Protein AF-A0A3D4GQI5-F1 (afdb_monomer_lite)

pLDDT: mean 93.3, std 3.04, range [86.12, 97.88]

Secondary structure (DSSP, 8-state):
-EEEEEEETTEEEEEEEESS----STTS--TTSGGGTT-SS--HHHHHHHH-S--EEEEETTEEEEE-

Radius of gyration: 13.79 Å; chains: 1; bounding box: 30×20×40 Å

Foldseek 3Di:
DDWDWDDDPNDIKIKDKDQAQDDDPVPQDDCPPPVNVPPPDSCPVVCCVVPDPDWDWDGHHGMTIIMD

Structure (mmCIF, N/CA/C/O backbone):
data_AF-A0A3D4GQI5-F1
#
_entry.id   AF-A0A3D4GQI5-F1
#
loop_
_atom_site.group_PDB
_atom_site.id
_atom_site.type_symbol
_atom_site.label_atom_id
_atom_site.label_alt_id
_atom_site.label_comp_id
_atom_site.label_asym_id
_atom_site.label_entity_id
_atom_site.label_seq_id
_atom_site.pdbx_PDB_ins_code
_atom_site.Cartn_x
_atom_site.Cartn_y
_atom_site.Cartn_z
_atom_site.occupancy
_atom_site.B_iso_or_equiv
_atom_site.auth_seq_id
_atom_site.auth_comp_id
_atom_site.auth_asym_id
_atom_site.auth_atom_id
_atom_site.pdbx_PDB_model_num
ATOM 1 N N . MET A 1 1 ? 11.211 6.179 -9.368 1.00 86.69 1 MET A N 1
ATOM 2 C CA . MET A 1 1 ? 9.768 5.992 -9.142 1.00 86.69 1 MET A CA 1
ATOM 3 C C . MET A 1 1 ? 9.083 6.091 -10.493 1.00 86.69 1 MET A C 1
ATOM 5 O O . MET A 1 1 ? 9.311 7.073 -11.185 1.00 86.69 1 MET A O 1
ATOM 9 N N . ASP A 1 2 ? 8.360 5.048 -10.886 1.00 95.12 2 ASP A N 1
ATOM 10 C CA . ASP A 1 2 ? 7.601 4.916 -12.137 1.00 95.12 2 ASP A CA 1
ATOM 11 C C . ASP A 1 2 ? 6.122 4.750 -11.768 1.00 95.12 2 ASP A C 1
ATOM 13 O O . ASP A 1 2 ? 5.812 3.994 -10.845 1.00 95.12 2 ASP A O 1
ATOM 17 N N . ILE A 1 3 ? 5.227 5.471 -12.446 1.00 97.00 3 ILE A N 1
ATOM 18 C CA . ILE A 1 3 ? 3.776 5.352 -12.258 1.00 97.00 3 ILE A CA 1
ATOM 19 C C . ILE A 1 3 ? 3.142 5.116 -13.622 1.00 97.00 3 ILE A C 1
ATOM 21 O O . ILE A 1 3 ? 3.416 5.854 -14.570 1.00 97.00 3 ILE A O 1
ATOM 25 N N . ARG A 1 4 ? 2.263 4.117 -13.714 1.00 97.81 4 ARG A N 1
ATOM 26 C CA . ARG A 1 4 ? 1.494 3.821 -14.925 1.00 97.81 4 ARG A CA 1
ATOM 27 C C . ARG A 1 4 ? 0.011 3.765 -14.612 1.00 97.81 4 ARG A C 1
ATOM 29 O O . ARG A 1 4 ? -0.384 3.189 -13.606 1.00 97.81 4 ARG A O 1
ATOM 36 N N . PHE A 1 5 ? -0.780 4.324 -15.518 1.00 97.62 5 PHE A N 1
ATOM 37 C CA . PHE A 1 5 ? -2.237 4.322 -15.479 1.00 97.62 5 PHE A CA 1
ATOM 38 C C . PHE A 1 5 ? -2.738 3.482 -16.646 1.00 97.62 5 PHE A C 1
ATOM 40 O O . PHE A 1 5 ? -2.296 3.682 -17.780 1.00 97.62 5 PHE A O 1
ATOM 47 N N . ILE A 1 6 ? -3.601 2.514 -16.364 1.00 97.88 6 ILE A N 1
ATOM 48 C CA . ILE A 1 6 ? -4.043 1.520 -17.338 1.00 97.88 6 ILE A CA 1
ATOM 49 C C . ILE A 1 6 ? -5.557 1.380 -17.192 1.00 97.88 6 ILE A C 1
ATOM 51 O O . ILE A 1 6 ? -6.048 1.037 -16.123 1.00 97.88 6 ILE A O 1
ATOM 55 N N . GLU A 1 7 ? -6.304 1.672 -18.253 1.00 97.44 7 GLU A N 1
ATOM 56 C CA . GLU A 1 7 ? -7.748 1.435 -18.286 1.00 97.44 7 GLU A CA 1
ATOM 57 C C . GLU A 1 7 ? -8.014 -0.014 -18.712 1.00 97.44 7 GLU A C 1
ATOM 59 O O . GLU A 1 7 ? -7.597 -0.441 -19.791 1.00 97.44 7 GLU A O 1
ATOM 64 N N . GLU A 1 8 ? -8.715 -0.781 -17.880 1.00 92.88 8 GLU A N 1
ATOM 65 C CA . GLU A 1 8 ? -9.078 -2.168 -18.165 1.00 92.88 8 GLU A CA 1
ATOM 66 C C . GLU A 1 8 ? -10.558 -2.389 -17.851 1.00 92.88 8 GLU A C 1
ATOM 68 O O . GLU A 1 8 ? -10.977 -2.354 -16.701 1.00 92.88 8 GLU A O 1
ATOM 73 N N . ARG A 1 9 ? -11.376 -2.645 -18.883 1.00 92.62 9 ARG A N 1
ATOM 74 C CA . ARG A 1 9 ? -12.797 -3.032 -18.738 1.00 92.62 9 ARG A CA 1
ATOM 75 C C . ARG A 1 9 ? -13.628 -2.088 -17.847 1.00 92.62 9 ARG A C 1
ATOM 77 O O . ARG A 1 9 ? -14.492 -2.547 -17.106 1.00 92.62 9 ARG A O 1
ATOM 84 N N . GLY A 1 10 ? -13.393 -0.779 -17.943 1.00 95.31 10 GLY A N 1
ATOM 85 C CA . GLY A 1 10 ? -14.095 0.224 -17.135 1.00 95.31 10 GLY A CA 1
ATOM 86 C C . GLY A 1 10 ? -13.531 0.418 -15.723 1.00 95.31 10 GLY A C 1
ATOM 87 O O . GLY A 1 10 ? -14.134 1.144 -14.939 1.00 95.31 10 GLY A O 1
ATOM 88 N N . ALA A 1 11 ? -12.388 -0.195 -15.407 1.00 95.81 11 ALA A N 1
ATOM 89 C CA . ALA A 1 11 ? -11.606 0.065 -14.205 1.00 95.81 11 ALA A CA 1
ATOM 90 C C . ALA A 1 11 ? -10.310 0.816 -14.551 1.00 95.81 11 ALA A C 1
ATOM 92 O O . ALA A 1 11 ? -9.772 0.686 -15.654 1.00 95.81 11 ALA A O 1
ATOM 93 N N . LEU A 1 12 ? -9.800 1.590 -13.592 1.00 97.12 12 LEU A N 1
ATOM 94 C CA . LEU A 1 12 ? -8.493 2.233 -13.671 1.00 97.12 12 LEU A CA 1
ATOM 95 C C . LEU A 1 12 ? -7.520 1.471 -12.775 1.00 97.12 12 LEU A C 1
ATOM 97 O O . LEU A 1 12 ? -7.659 1.517 -11.560 1.00 97.12 12 LEU A O 1
ATOM 101 N N . ARG A 1 13 ? -6.518 0.834 -13.379 1.00 96.88 13 ARG A N 1
ATOM 102 C CA . ARG A 1 13 ? -5.393 0.222 -12.674 1.00 96.88 13 ARG A CA 1
ATOM 103 C C . ARG A 1 13 ? -4.228 1.198 -12.584 1.00 96.88 13 ARG A C 1
ATOM 105 O O . ARG A 1 13 ? -3.845 1.811 -13.588 1.00 96.88 13 ARG A O 1
ATOM 112 N N . ILE A 1 14 ? -3.639 1.316 -11.399 1.00 97.31 14 ILE A N 1
ATOM 113 C CA . ILE A 1 14 ? -2.487 2.183 -11.143 1.00 97.31 14 ILE A CA 1
ATOM 114 C C . ILE A 1 14 ? -1.318 1.331 -10.649 1.00 97.31 14 ILE A C 1
ATOM 116 O O . ILE A 1 14 ? -1.322 0.825 -9.530 1.00 97.31 14 ILE A O 1
ATOM 120 N N . ASP A 1 15 ? -0.276 1.218 -11.471 1.00 96.50 15 ASP A N 1
ATOM 121 C CA . ASP A 1 15 ? 0.964 0.535 -11.102 1.00 96.50 15 ASP A CA 1
ATOM 122 C C . ASP A 1 15 ? 1.980 1.576 -10.611 1.00 96.50 15 ASP A C 1
ATOM 124 O O . ASP A 1 15 ? 2.424 2.431 -11.381 1.00 96.50 15 ASP A O 1
ATOM 128 N N . ILE A 1 16 ? 2.393 1.478 -9.349 1.00 95.50 16 ILE A N 1
ATOM 129 C CA . ILE A 1 16 ? 3.413 2.330 -8.724 1.00 95.50 16 ILE A CA 1
ATOM 130 C C . ILE A 1 16 ? 4.646 1.473 -8.446 1.00 95.50 16 ILE A C 1
ATOM 132 O O . ILE A 1 16 ? 4.550 0.428 -7.801 1.00 95.50 16 ILE A O 1
ATOM 136 N N . ARG A 1 17 ? 5.815 1.904 -8.928 1.00 95.44 17 ARG A N 1
ATOM 137 C CA . ARG A 1 17 ? 7.076 1.169 -8.791 1.00 95.44 17 ARG A CA 1
ATOM 138 C C . ARG A 1 17 ? 8.209 2.065 -8.300 1.00 95.44 17 ARG A C 1
ATOM 140 O O . ARG A 1 17 ? 8.464 3.130 -8.863 1.00 95.44 17 ARG A O 1
ATOM 147 N N . ASP A 1 18 ? 8.975 1.594 -7.328 1.00 94.81 18 ASP A N 1
ATOM 148 C CA . ASP A 1 18 ? 10.233 2.212 -6.910 1.00 94.81 18 ASP A CA 1
ATOM 149 C C . ASP A 1 18 ? 11.356 1.178 -6.750 1.00 94.81 18 ASP A C 1
ATOM 151 O O . ASP A 1 18 ? 11.123 -0.029 -6.799 1.00 94.81 18 ASP A O 1
ATOM 155 N N . SER A 1 19 ? 12.591 1.674 -6.638 1.00 93.25 19 SER A N 1
ATOM 156 C CA . SER A 1 19 ? 13.808 0.861 -6.499 1.00 93.25 19 SER A CA 1
ATOM 157 C C . SER A 1 19 ? 14.231 0.687 -5.034 1.00 93.25 19 SER A C 1
ATOM 159 O O . SER A 1 19 ? 15.422 0.609 -4.743 1.00 93.25 19 SER A O 1
ATOM 161 N N . GLY A 1 20 ? 13.279 0.731 -4.103 1.00 88.81 20 GLY A N 1
ATOM 162 C CA . GLY A 1 20 ? 13.506 0.458 -2.690 1.00 88.81 20 GLY A CA 1
ATOM 163 C C . GLY A 1 20 ? 13.399 -1.035 -2.366 1.00 88.81 20 GLY A C 1
ATOM 164 O O . GLY A 1 20 ? 12.849 -1.794 -3.159 1.00 88.81 20 GLY A O 1
ATOM 165 N N . PRO A 1 21 ? 13.882 -1.463 -1.191 1.00 88.31 21 PRO A N 1
ATOM 166 C CA . PRO A 1 21 ? 13.842 -2.864 -0.758 1.00 88.31 21 PRO A CA 1
ATOM 167 C C . PRO A 1 21 ? 12.443 -3.349 -0.329 1.00 88.31 21 PRO A C 1
ATOM 169 O O . PRO A 1 21 ? 12.306 -4.440 0.220 1.00 88.31 21 PRO A O 1
ATOM 172 N N . GLY A 1 22 ? 11.404 -2.531 -0.518 1.00 86.44 22 GLY A N 1
ATOM 173 C CA . GLY A 1 22 ? 10.095 -2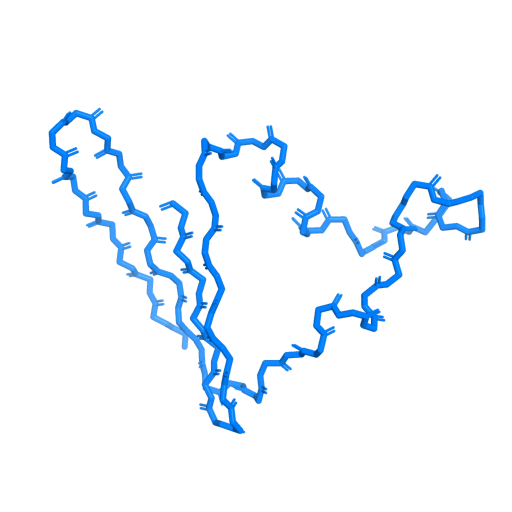.744 0.084 1.00 86.44 22 GLY A CA 1
ATOM 174 C C . GLY A 1 22 ? 10.127 -2.683 1.613 1.00 86.44 22 GLY A C 1
ATOM 175 O O . GLY A 1 22 ? 10.993 -2.049 2.222 1.00 86.44 22 GLY A O 1
ATOM 176 N N . PHE A 1 23 ? 9.137 -3.316 2.232 1.00 86.75 23 PHE A N 1
ATOM 177 C CA . PHE A 1 23 ? 9.015 -3.456 3.679 1.00 86.75 23 PHE A CA 1
ATOM 178 C C . PHE A 1 23 ? 8.271 -4.751 4.009 1.00 86.75 23 PHE A C 1
ATOM 180 O O . PHE A 1 23 ? 7.534 -5.285 3.179 1.00 86.75 23 PHE A O 1
ATOM 187 N N . ASP A 1 24 ? 8.465 -5.246 5.228 1.00 87.25 24 ASP A N 1
ATOM 188 C CA . ASP A 1 24 ? 7.699 -6.376 5.742 1.00 87.25 24 ASP A CA 1
ATOM 189 C C . ASP A 1 24 ? 6.286 -5.913 6.122 1.00 87.25 24 ASP A C 1
ATOM 191 O O . ASP A 1 24 ? 6.117 -5.009 6.942 1.00 87.25 24 ASP A O 1
ATOM 195 N N . MET A 1 25 ? 5.280 -6.525 5.498 1.00 86.12 25 MET A N 1
ATOM 196 C CA . MET A 1 25 ? 3.866 -6.222 5.724 1.00 86.12 25 MET A CA 1
ATOM 197 C C . MET A 1 25 ? 3.413 -6.604 7.128 1.00 86.12 25 MET A C 1
ATOM 199 O O . MET A 1 25 ? 2.577 -5.900 7.695 1.00 86.12 25 MET A O 1
ATOM 203 N N . ASP A 1 26 ? 3.979 -7.672 7.689 1.00 88.69 26 ASP A N 1
ATOM 204 C CA . ASP A 1 26 ? 3.609 -8.179 9.011 1.00 88.69 26 ASP A CA 1
ATOM 205 C C . ASP A 1 26 ? 4.233 -7.329 10.128 1.00 88.69 26 ASP A C 1
ATOM 207 O O . ASP A 1 26 ? 3.737 -7.299 11.254 1.00 88.69 26 ASP A O 1
ATOM 211 N N . ALA A 1 27 ? 5.284 -6.571 9.804 1.00 90.81 27 ALA A N 1
ATOM 212 C CA . ALA A 1 27 ? 5.917 -5.618 10.707 1.00 90.81 27 ALA A CA 1
ATOM 213 C C . ALA A 1 27 ? 5.257 -4.224 10.693 1.00 90.81 27 ALA A C 1
ATOM 215 O O . ALA A 1 27 ? 5.660 -3.354 11.471 1.00 90.81 27 ALA A O 1
ATOM 216 N N . VAL A 1 28 ? 4.272 -3.973 9.817 1.00 90.69 28 VAL A N 1
ATOM 217 C CA . VAL A 1 28 ? 3.583 -2.674 9.749 1.00 90.69 28 VAL A CA 1
ATOM 218 C C . VAL A 1 28 ? 2.661 -2.513 10.965 1.00 90.69 28 VAL A C 1
ATOM 220 O O . VAL A 1 28 ? 1.722 -3.295 11.116 1.00 90.69 28 VAL A O 1
ATOM 223 N N . PRO A 1 29 ? 2.861 -1.487 11.816 1.00 92.06 29 PRO A N 1
ATOM 224 C CA . PRO A 1 29 ? 2.011 -1.274 12.985 1.00 92.06 29 PRO A CA 1
ATOM 225 C C . PRO A 1 29 ? 0.562 -0.976 12.596 1.00 92.06 29 PRO A C 1
ATOM 227 O O . PRO A 1 29 ? 0.326 -0.243 11.633 1.00 92.06 29 PRO A O 1
ATOM 230 N N . ASP A 1 30 ? -0.400 -1.462 13.386 1.00 92.75 30 ASP A N 1
ATOM 231 C CA . ASP A 1 30 ? -1.814 -1.129 13.196 1.00 92.75 30 ASP A CA 1
ATOM 232 C C . ASP A 1 30 ? -2.052 0.372 13.460 1.00 92.75 30 ASP A C 1
ATOM 234 O O . ASP A 1 30 ? -1.921 0.828 14.603 1.00 92.75 30 ASP A O 1
ATOM 238 N N . PRO A 1 31 ? -2.419 1.171 12.440 1.00 93.31 31 PRO A N 1
ATOM 239 C CA . PRO A 1 31 ? -2.657 2.600 12.615 1.00 93.31 31 PRO A CA 1
ATOM 240 C C . PRO A 1 31 ? -3.902 2.927 13.455 1.00 93.31 31 PRO A C 1
ATOM 242 O O . PRO A 1 31 ? -4.101 4.100 13.781 1.00 93.31 31 PRO A O 1
ATOM 245 N N . LEU A 1 32 ? -4.748 1.937 13.763 1.00 93.19 32 LEU A N 1
ATOM 246 C CA . LEU A 1 32 ? -5.956 2.072 14.580 1.00 93.19 32 LEU A CA 1
ATOM 247 C C . LEU A 1 32 ? -5.751 1.658 16.045 1.00 93.19 32 LEU A C 1
ATOM 249 O O . LEU A 1 32 ? -6.643 1.896 16.859 1.00 93.19 32 LEU A O 1
ATOM 253 N N . ALA A 1 33 ? -4.591 1.095 16.395 1.00 96.06 33 ALA A N 1
ATOM 254 C CA . ALA A 1 33 ? -4.233 0.825 17.785 1.00 96.06 33 ALA A CA 1
ATOM 255 C C . ALA A 1 33 ? -4.138 2.133 18.591 1.00 96.06 33 ALA A C 1
ATOM 257 O O . ALA A 1 33 ? -3.717 3.167 18.060 1.00 96.06 33 ALA A O 1
ATOM 258 N N . GLU A 1 34 ? -4.520 2.095 19.871 1.00 96.44 34 GLU A N 1
ATOM 259 C CA . GLU A 1 34 ? -4.665 3.274 20.740 1.00 96.44 34 GLU A CA 1
ATOM 260 C C . GLU A 1 34 ? -3.386 4.128 20.783 1.00 96.44 34 GLU A C 1
ATOM 262 O O . GLU A 1 34 ? -3.429 5.350 20.618 1.00 96.44 34 GLU A O 1
ATOM 267 N N . GLU A 1 35 ? -2.226 3.478 20.876 1.00 95.69 35 GLU A N 1
ATOM 268 C CA . GLU A 1 35 ? -0.903 4.102 20.886 1.00 95.69 35 GLU A CA 1
ATOM 269 C C . GLU A 1 35 ? -0.513 4.784 19.557 1.00 95.69 35 GLU A C 1
ATOM 271 O O . GLU A 1 35 ? 0.409 5.605 19.516 1.00 95.69 35 GLU A O 1
ATOM 276 N N . ASN A 1 36 ? -1.205 4.461 18.459 1.00 94.81 36 ASN A N 1
ATOM 277 C CA . ASN A 1 36 ? -0.956 4.994 17.119 1.00 94.81 36 ASN A CA 1
ATOM 278 C C . ASN A 1 36 ? -1.985 6.059 16.694 1.00 94.81 36 ASN A C 1
ATOM 280 O O . ASN A 1 36 ? -1.755 6.770 15.708 1.00 94.81 36 ASN A O 1
ATOM 284 N N . LEU A 1 37 ? -3.078 6.243 17.446 1.00 93.19 37 LEU A N 1
ATOM 285 C CA . LEU A 1 37 ? -4.172 7.150 17.076 1.00 93.19 37 LEU A CA 1
ATOM 286 C C . LEU A 1 37 ? -3.736 8.611 16.928 1.00 93.19 37 LEU A C 1
ATOM 288 O O . LEU A 1 37 ? -4.198 9.288 16.011 1.00 93.19 37 LEU A O 1
ATOM 292 N N . LEU A 1 38 ? -2.825 9.083 17.785 1.00 95.12 38 LEU A N 1
ATOM 293 C CA . LEU A 1 38 ? -2.327 10.465 17.770 1.00 95.12 38 LEU A CA 1
ATOM 294 C C . LEU A 1 38 ? -1.073 10.657 16.899 1.00 95.12 38 LEU A C 1
ATOM 296 O O . LEU A 1 38 ? -0.561 11.774 16.801 1.00 95.12 38 LEU A O 1
ATOM 300 N N . LYS A 1 39 ? -0.558 9.598 16.254 1.00 94.44 39 LYS A N 1
ATOM 301 C CA . LYS A 1 39 ? 0.592 9.728 15.350 1.00 94.44 39 LYS A CA 1
ATOM 302 C C . LYS A 1 39 ? 0.179 10.491 14.083 1.00 94.44 39 LYS A C 1
ATOM 304 O O . LYS A 1 39 ? -0.796 10.101 13.439 1.00 94.44 39 LYS A O 1
ATOM 309 N N . PRO A 1 40 ? 0.941 11.522 13.668 1.00 92.56 40 PRO A N 1
ATOM 310 C CA . PRO A 1 40 ? 0.609 12.326 12.489 1.00 92.56 40 PRO A CA 1
ATOM 311 C C . PRO A 1 40 ? 0.910 11.617 11.155 1.00 92.56 40 PRO A C 1
ATOM 313 O O . PRO A 1 40 ? 0.602 12.149 10.093 1.00 92.56 40 PRO A O 1
ATOM 316 N N . SER A 1 41 ? 1.536 10.438 11.184 1.00 93.25 41 SER A N 1
ATOM 317 C CA . SER A 1 41 ? 1.982 9.682 10.010 1.00 93.25 41 SER A CA 1
ATOM 318 C C . SER A 1 41 ? 1.630 8.189 10.128 1.00 93.25 41 SER A C 1
ATOM 320 O O . SER A 1 41 ? 1.030 7.757 11.110 1.00 93.25 41 SER A O 1
ATOM 322 N N . GLY A 1 42 ? 1.965 7.392 9.103 1.00 91.31 42 GLY A N 1
ATOM 323 C CA . GLY A 1 42 ? 1.743 5.935 9.109 1.00 91.31 42 GLY A CA 1
ATOM 324 C C . GLY A 1 42 ? 0.357 5.486 8.632 1.00 91.31 42 GLY A C 1
ATOM 325 O O . GLY A 1 42 ? -0.041 4.354 8.868 1.00 91.31 42 GLY A O 1
ATOM 326 N N . ARG A 1 43 ? -0.396 6.360 7.952 1.00 93.25 43 ARG A N 1
ATOM 327 C CA . ARG A 1 43 ? -1.774 6.070 7.511 1.00 93.25 43 ARG A CA 1
ATOM 328 C C . ARG A 1 43 ? -1.902 5.637 6.052 1.00 93.25 43 ARG A C 1
ATOM 330 O O . ARG A 1 43 ? -2.987 5.247 5.643 1.00 93.25 43 ARG A O 1
ATOM 337 N N . GLY A 1 44 ? -0.820 5.685 5.272 1.00 92.25 44 GLY A N 1
ATOM 338 C CA . GLY A 1 44 ? -0.871 5.457 3.822 1.00 92.25 44 GLY A CA 1
ATOM 339 C C . GLY A 1 44 ? -1.514 4.123 3.438 1.00 92.25 44 GLY A C 1
ATOM 340 O O . GLY A 1 44 ? -2.435 4.101 2.630 1.00 92.25 44 GLY A O 1
ATOM 341 N N . LEU A 1 45 ? -1.094 3.027 4.079 1.00 91.69 45 LEU A N 1
ATOM 342 C CA . LEU A 1 45 ? -1.621 1.689 3.794 1.00 91.69 45 LE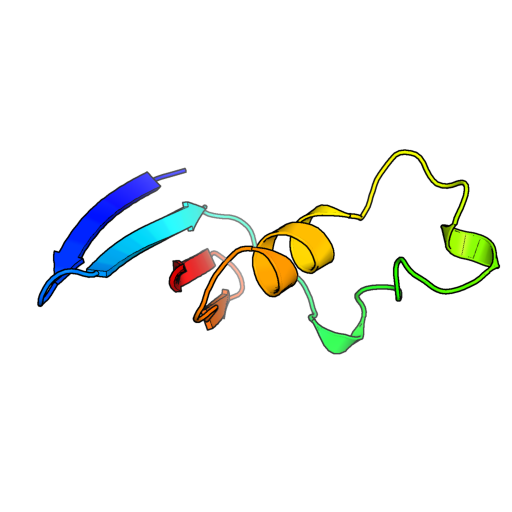U A CA 1
ATOM 343 C C . LEU A 1 45 ? -3.108 1.560 4.155 1.00 91.69 45 LEU A C 1
ATOM 345 O O . LEU A 1 45 ? -3.865 0.956 3.404 1.00 91.69 45 LEU A O 1
ATOM 349 N N . LEU A 1 46 ? -3.534 2.166 5.271 1.00 92.75 46 LEU A N 1
ATOM 350 C CA . LEU A 1 46 ? -4.943 2.219 5.669 1.00 92.75 46 LEU A CA 1
ATOM 351 C C . LEU A 1 46 ? -5.775 2.971 4.627 1.00 92.75 46 LEU A C 1
ATOM 353 O O . LEU A 1 46 ? -6.799 2.460 4.188 1.00 92.75 46 LEU A O 1
ATOM 357 N N . VAL A 1 47 ? -5.325 4.159 4.218 1.00 94.12 47 VAL A N 1
ATOM 358 C CA . VAL A 1 47 ? -6.021 4.987 3.223 1.00 94.12 47 VAL A CA 1
ATOM 359 C C . VAL A 1 47 ? -6.155 4.238 1.899 1.00 94.12 47 VAL A C 1
ATOM 361 O O . VAL A 1 47 ? -7.263 4.113 1.391 1.00 94.12 47 VAL A O 1
ATOM 364 N N . ILE A 1 48 ? -5.059 3.675 1.385 1.00 93.94 48 ILE A N 1
ATOM 365 C CA . ILE A 1 48 ? -5.058 2.914 0.129 1.00 93.94 48 ILE A CA 1
ATOM 366 C C . ILE A 1 48 ? -6.027 1.724 0.207 1.00 93.94 48 ILE A C 1
ATOM 368 O O . ILE A 1 48 ? -6.875 1.581 -0.665 1.00 93.94 48 ILE A O 1
ATOM 372 N N . ARG A 1 49 ? -5.972 0.926 1.282 1.00 91.56 49 ARG A N 1
ATOM 373 C CA . ARG A 1 49 ? -6.873 -0.225 1.487 1.00 91.56 49 ARG A CA 1
ATOM 374 C C . ARG A 1 49 ? -8.342 0.158 1.670 1.00 91.56 49 ARG A C 1
ATOM 376 O O . ARG A 1 49 ? -9.206 -0.671 1.431 1.00 91.56 49 ARG A O 1
ATOM 383 N N . THR A 1 50 ? -8.622 1.367 2.155 1.00 94.56 50 THR A N 1
ATOM 384 C CA . THR A 1 50 ? -9.999 1.833 2.394 1.00 94.56 50 THR A CA 1
ATOM 385 C C . THR A 1 50 ? -10.611 2.456 1.142 1.00 94.56 50 THR A C 1
ATOM 387 O O . THR A 1 50 ? -11.826 2.438 0.983 1.00 94.56 50 THR A O 1
ATOM 390 N N . MET A 1 51 ? -9.785 3.059 0.283 1.00 94.88 51 MET A N 1
ATOM 391 C CA . MET A 1 51 ? -10.259 3.820 -0.874 1.00 94.88 51 MET A CA 1
ATOM 392 C C . MET A 1 51 ? -10.268 3.025 -2.179 1.00 94.88 51 MET A C 1
ATOM 394 O O . MET A 1 51 ? -11.031 3.387 -3.068 1.00 94.88 51 MET A O 1
ATOM 398 N N . MET A 1 52 ? -9.404 2.018 -2.323 1.00 95.62 52 MET A N 1
ATOM 399 C CA . MET A 1 52 ? -9.285 1.226 -3.552 1.00 95.62 52 MET A CA 1
ATOM 400 C C . MET A 1 52 ? -10.081 -0.077 -3.440 1.00 95.62 52 MET A C 1
ATOM 402 O O . MET A 1 52 ? -10.161 -0.656 -2.357 1.00 95.62 52 MET A O 1
ATOM 406 N N . ASP A 1 53 ? -10.626 -0.549 -4.563 1.00 95.69 53 ASP A N 1
ATOM 407 C CA . ASP A 1 53 ? -11.359 -1.820 -4.629 1.00 95.69 53 ASP A CA 1
ATOM 408 C C . ASP A 1 53 ? -10.427 -3.028 -4.442 1.00 95.69 53 ASP A C 1
ATOM 410 O O . ASP A 1 53 ? -10.742 -3.966 -3.708 1.00 95.69 53 ASP A O 1
ATOM 414 N N . GLU A 1 54 ? -9.250 -2.991 -5.074 1.00 95.25 54 GLU A N 1
ATOM 415 C CA . GLU A 1 54 ? -8.220 -4.021 -4.975 1.00 95.25 54 GLU A CA 1
ATOM 416 C C . GLU A 1 54 ? -6.853 -3.386 -4.717 1.00 95.25 54 GLU A C 1
ATOM 418 O O . GLU A 1 54 ? -6.546 -2.291 -5.177 1.00 95.25 54 GLU A O 1
ATOM 423 N N . VAL A 1 55 ? -6.007 -4.074 -3.949 1.00 94.81 55 VAL A N 1
ATOM 424 C CA . VAL A 1 55 ? -4.636 -3.629 -3.688 1.00 94.81 55 VAL A CA 1
ATOM 425 C C . VAL A 1 55 ? -3.724 -4.843 -3.677 1.00 94.81 55 VAL A C 1
ATOM 427 O O . VAL A 1 55 ? -3.926 -5.777 -2.901 1.00 94.81 55 VAL A O 1
ATOM 430 N N . GLN A 1 56 ? -2.688 -4.823 -4.512 1.00 94.38 56 GLN A N 1
ATOM 431 C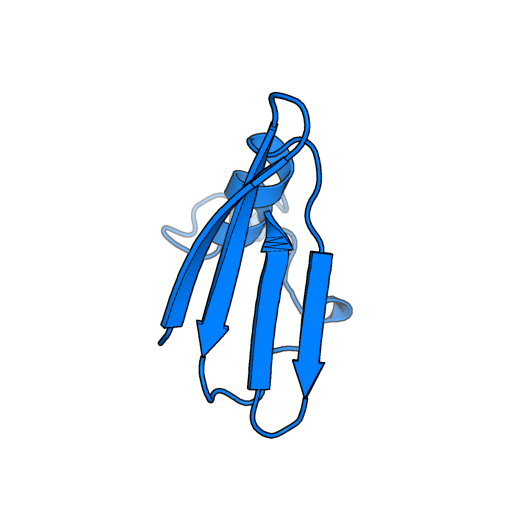 CA . GLN A 1 56 ? -1.665 -5.864 -4.553 1.00 94.38 56 GLN A CA 1
ATOM 432 C C . GLN A 1 56 ? -0.280 -5.267 -4.331 1.00 94.38 56 GLN A C 1
ATOM 434 O O . GLN A 1 56 ? 0.070 -4.219 -4.876 1.00 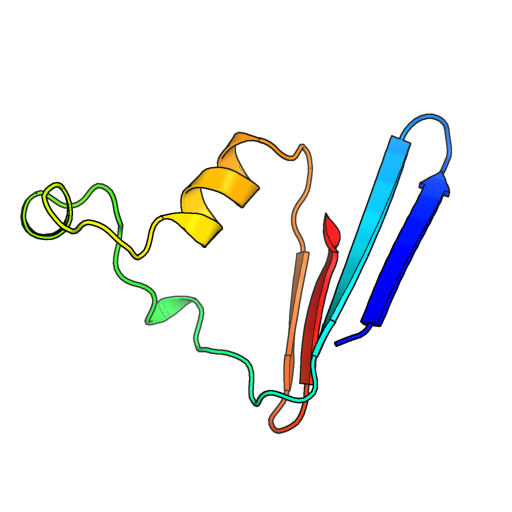94.38 56 GLN A O 1
ATOM 439 N N . HIS A 1 57 ? 0.534 -5.971 -3.552 1.00 92.31 57 HIS A N 1
ATOM 440 C CA . HIS A 1 57 ? 1.892 -5.564 -3.223 1.00 92.31 57 HIS A CA 1
ATOM 441 C C . HIS A 1 57 ? 2.879 -6.640 -3.671 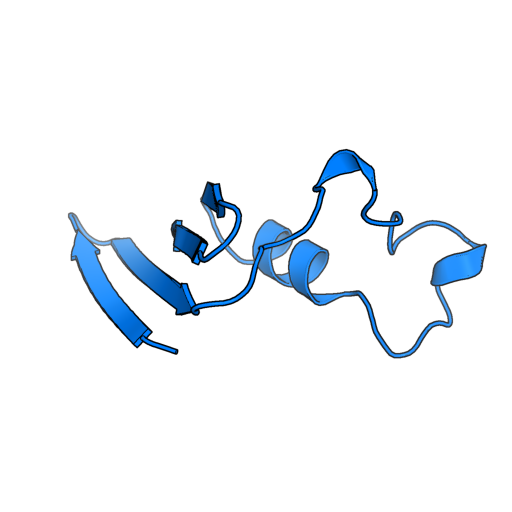1.00 92.31 57 HIS A C 1
ATOM 443 O O . HIS A 1 57 ? 2.638 -7.832 -3.488 1.00 92.31 57 HIS A O 1
ATOM 449 N N . HIS A 1 58 ? 4.004 -6.218 -4.237 1.00 91.75 58 HIS A N 1
ATOM 450 C CA . HIS A 1 58 ? 5.116 -7.094 -4.571 1.00 91.75 58 HIS A CA 1
ATOM 451 C C . HIS A 1 58 ? 6.428 -6.415 -4.187 1.00 91.75 58 HIS A C 1
ATOM 453 O O . HIS A 1 58 ? 6.774 -5.363 -4.729 1.00 91.75 58 HIS A O 1
ATOM 459 N N . PHE A 1 59 ? 7.147 -7.027 -3.250 1.00 91.81 59 PHE A N 1
ATOM 460 C CA . PHE A 1 59 ? 8.395 -6.507 -2.705 1.00 91.81 59 PHE A CA 1
ATOM 461 C C . PHE A 1 59 ? 9.543 -7.482 -2.974 1.00 91.81 59 PHE A C 1
ATOM 463 O O . PHE A 1 59 ? 9.376 -8.697 -2.879 1.00 91.81 59 PHE A O 1
ATOM 470 N N . THR A 1 60 ? 10.708 -6.938 -3.308 1.00 88.19 60 THR A N 1
ATOM 471 C CA . THR A 1 60 ? 11.984 -7.655 -3.428 1.00 88.19 60 THR A CA 1
ATOM 472 C C . THR A 1 60 ? 13.091 -6.788 -2.829 1.00 88.19 60 THR A C 1
ATOM 474 O O . THR A 1 60 ? 12.876 -5.599 -2.607 1.00 88.19 60 THR A O 1
ATOM 477 N N . GLU A 1 61 ? 14.301 -7.328 -2.673 1.00 87.50 61 GLU A N 1
ATOM 478 C CA . GLU A 1 61 ? 15.458 -6.594 -2.125 1.00 87.50 61 GLU A CA 1
ATOM 479 C C . GLU A 1 61 ? 15.785 -5.273 -2.843 1.00 87.50 61 GLU A C 1
ATOM 481 O O . GLU A 1 61 ? 16.405 -4.387 -2.260 1.00 87.50 61 GLU A O 1
ATOM 486 N N . S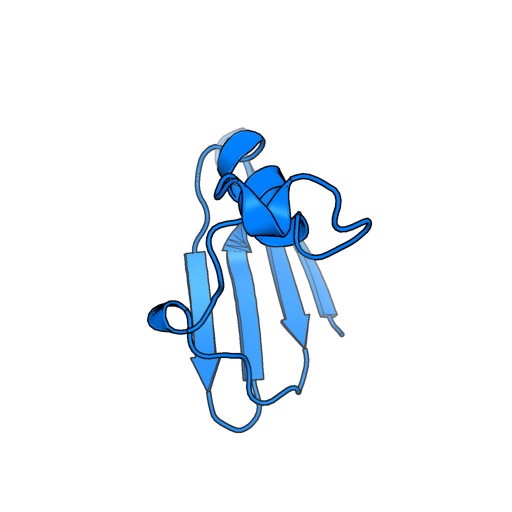ER A 1 62 ? 15.376 -5.120 -4.103 1.00 91.00 62 SER A N 1
ATOM 487 C CA . SER A 1 62 ? 15.635 -3.920 -4.904 1.00 91.00 62 SER A CA 1
ATOM 488 C C . SER A 1 62 ? 14.379 -3.344 -5.554 1.00 91.00 62 SER A C 1
ATOM 490 O O . SER A 1 62 ? 14.487 -2.552 -6.497 1.00 91.00 62 SER A O 1
ATOM 492 N N . LEU A 1 63 ? 13.194 -3.812 -5.154 1.00 91.38 63 LEU A N 1
ATOM 493 C CA . LEU A 1 63 ? 11.955 -3.391 -5.784 1.00 91.38 63 LEU A CA 1
ATOM 494 C C . LEU A 1 63 ? 10.775 -3.306 -4.834 1.00 91.38 63 LEU A C 1
ATOM 496 O O . LEU A 1 63 ? 10.427 -4.282 -4.178 1.00 91.38 63 LEU A O 1
ATOM 500 N N . THR A 1 64 ? 10.049 -2.204 -4.960 1.00 93.94 64 THR A N 1
ATOM 501 C CA . THR A 1 64 ? 8.686 -2.066 -4.464 1.00 93.94 64 THR A CA 1
ATOM 502 C C . THR A 1 64 ? 7.750 -1.904 -5.655 1.00 93.94 64 THR A C 1
ATOM 504 O O . THR A 1 64 ? 7.953 -1.018 -6.490 1.00 93.94 64 THR A O 1
ATOM 507 N N . LYS A 1 65 ? 6.714 -2.740 -5.753 1.00 94.81 65 LYS A N 1
ATOM 508 C CA . LYS A 1 65 ? 5.590 -2.541 -6.671 1.00 94.81 65 LYS A CA 1
ATOM 509 C C . LYS A 1 65 ? 4.276 -2.594 -5.899 1.00 94.81 65 LYS A C 1
ATOM 511 O O . LYS A 1 65 ? 4.022 -3.544 -5.164 1.00 94.81 65 LYS A O 1
ATOM 516 N N . VAL A 1 66 ? 3.426 -1.600 -6.121 1.00 94.81 66 VAL A N 1
ATOM 517 C CA . VAL A 1 66 ? 2.043 -1.563 -5.640 1.00 94.81 66 VAL A CA 1
ATOM 518 C C . VAL A 1 66 ? 1.124 -1.421 -6.846 1.00 94.81 66 VAL A C 1
ATOM 520 O O . VAL A 1 66 ? 1.399 -0.622 -7.737 1.00 94.81 66 VAL A O 1
ATOM 523 N N . THR A 1 67 ? 0.079 -2.237 -6.894 1.00 95.88 67 THR A N 1
ATOM 524 C CA . THR A 1 67 ? -0.978 -2.182 -7.909 1.00 95.88 67 THR A CA 1
ATOM 525 C C . THR A 1 67 ? -2.276 -1.842 -7.197 1.00 95.88 67 THR A C 1
ATOM 527 O O . THR A 1 67 ? -2.637 -2.550 -6.254 1.00 95.88 67 THR A O 1
ATOM 530 N N . LEU A 1 68 ? -2.894 -0.739 -7.608 1.00 95.19 68 LEU A N 1
ATOM 531 C CA . LEU A 1 68 ? -4.201 -0.259 -7.158 1.00 95.19 68 LEU A CA 1
ATOM 532 C C . LEU A 1 68 ? -5.232 -0.460 -8.267 1.00 95.19 68 LEU A C 1
ATOM 534 O O . LEU A 1 68 ? -4.808 -0.369 -9.448 1.00 95.19 68 LEU A O 1
#

Sequence (68 aa):
MDIRFIEERGALRIDIRDSGPGFDMDAVPDPLAEENLLKPSGRGLLVIRTMMDEVQHHFTESLTKVTL